Protein AF-A0AAP2JWJ7-F1 (afdb_monomer_lite)

pLDDT: mean 89.39, std 15.69, range [40.22, 98.25]

Radius of gyration: 15.7 Å; chains: 1; bounding box: 43×23×49 Å

Sequence (80 aa):
MSQTLQRKSRDLRRLLIEPGRYELVESGKESIFDRVRAVVAFDEEGVMQINATEVAIGMCGLTDKIDELIARYNDGHRFI

Foldseek 3Di:
DDPDPPPVVVQWDWADQDVVDIDTDGHPKHWLCSLCVVQWDADPVRQIDGRHDCVVCVVSVCNVPNVVSSVCVNVPDTID

Secondary structure (DSSP, 8-state):
---SSSSGGGGEEEEEEETTEEEEEETT--BHHHHHTTTEEE-TT--EEE-S-HHHHHHTT-TTTHHHHHHHHHTT--B-

Organism: Providencia rettgeri (NCBI:txid587)

Structure (mmCIF, N/CA/C/O backbone):
data_AF-A0AAP2JWJ7-F1
#
_entry.id   AF-A0AAP2JWJ7-F1
#
loop_
_atom_site.group_PDB
_atom_site.id
_atom_site.type_symbol
_atom_site.label_atom_id
_atom_site.label_alt_id
_atom_site.label_comp_id
_atom_site.label_asym_id
_atom_site.label_entity_id
_atom_site.label_seq_id
_atom_site.pdbx_PDB_ins_code
_atom_site.Cartn_x
_atom_site.Cartn_y
_atom_site.Cartn_z
_atom_site.occupancy
_atom_site.B_iso_or_equiv
_atom_site.auth_seq_id
_atom_site.auth_comp_id
_atom_site.auth_asym_id
_atom_site.auth_atom_id
_atom_site.pdbx_PDB_model_num
ATOM 1 N N . MET A 1 1 ? 26.250 -11.205 -34.173 1.00 40.22 1 MET A N 1
ATOM 2 C CA . MET A 1 1 ? 26.462 -10.148 -33.163 1.00 40.22 1 MET A CA 1
ATOM 3 C C . MET A 1 1 ? 25.211 -10.062 -32.307 1.00 40.22 1 MET A C 1
ATOM 5 O O . MET A 1 1 ? 24.245 -9.452 -32.736 1.00 40.22 1 MET A O 1
ATOM 9 N N . SER A 1 2 ? 25.194 -10.732 -31.153 1.00 47.66 2 SER A N 1
ATOM 10 C CA . SER A 1 2 ? 23.989 -10.842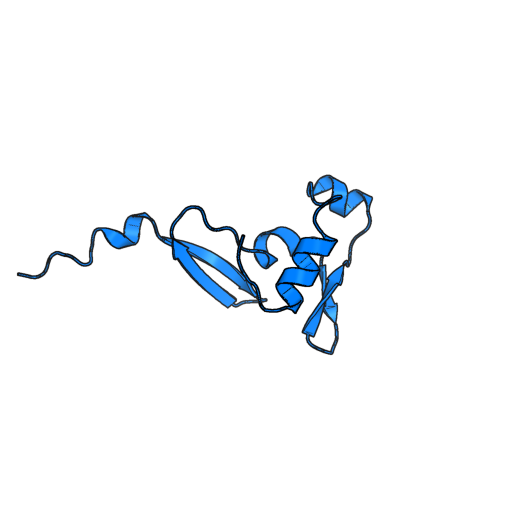 -30.315 1.00 47.66 2 SER A CA 1
ATOM 11 C C . SER A 1 2 ? 24.373 -10.771 -28.836 1.00 47.66 2 SER A C 1
ATOM 13 O O . SER A 1 2 ? 24.280 -11.753 -28.112 1.00 47.66 2 SER A O 1
ATOM 15 N N . GLN A 1 3 ? 24.878 -9.618 -28.394 1.00 48.62 3 GLN A N 1
ATOM 16 C CA . GLN A 1 3 ? 25.170 -9.343 -26.982 1.00 48.62 3 GLN A CA 1
ATOM 17 C C . GLN A 1 3 ? 24.839 -7.885 -26.649 1.00 48.62 3 GLN A C 1
ATOM 19 O O . GLN A 1 3 ? 25.720 -7.048 -26.497 1.00 48.62 3 GLN A O 1
ATOM 24 N N . THR A 1 4 ? 23.553 -7.566 -26.534 1.00 50.91 4 THR A N 1
ATOM 25 C CA . THR A 1 4 ? 23.114 -6.275 -25.961 1.00 50.91 4 THR A CA 1
ATOM 26 C C . THR A 1 4 ? 21.901 -6.388 -25.040 1.00 50.91 4 THR A C 1
ATOM 28 O O . THR A 1 4 ? 21.610 -5.445 -24.313 1.00 50.91 4 THR A O 1
ATOM 31 N N . LEU A 1 5 ? 21.238 -7.546 -24.961 1.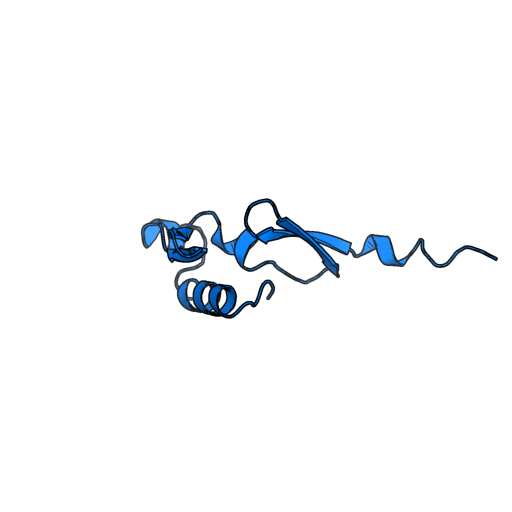00 49.62 5 LEU A N 1
ATOM 32 C CA . LEU A 1 5 ? 20.090 -7.742 -24.063 1.00 49.62 5 LEU A CA 1
ATOM 33 C C . LEU A 1 5 ? 20.480 -8.025 -22.600 1.00 49.62 5 LEU A C 1
ATOM 35 O O . LEU A 1 5 ? 19.646 -7.908 -21.7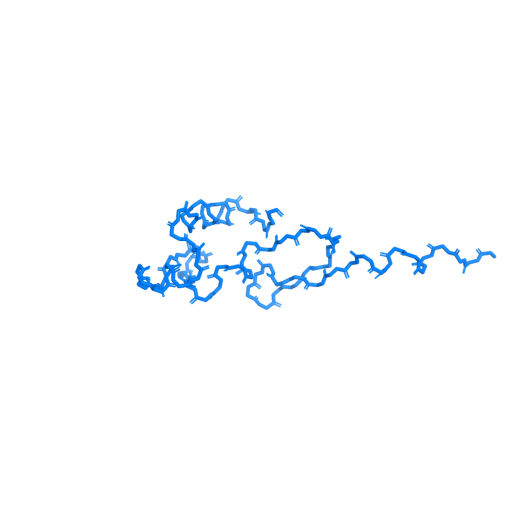10 1.00 49.62 5 LEU A O 1
ATOM 39 N N . GLN A 1 6 ? 21.744 -8.359 -22.317 1.00 46.47 6 GLN A N 1
ATOM 40 C CA . GLN A 1 6 ? 22.125 -8.916 -21.013 1.00 46.47 6 GLN A CA 1
ATOM 41 C C . GLN A 1 6 ? 22.429 -7.870 -19.920 1.00 46.47 6 GLN A C 1
ATOM 43 O O . GLN A 1 6 ? 22.426 -8.214 -18.742 1.00 46.47 6 GLN A O 1
ATOM 48 N N . ARG A 1 7 ? 22.670 -6.592 -20.266 1.00 47.97 7 ARG A N 1
ATOM 49 C CA . ARG A 1 7 ? 23.040 -5.558 -19.272 1.00 47.97 7 ARG A CA 1
ATOM 50 C C . ARG A 1 7 ? 21.860 -4.821 -18.625 1.00 47.97 7 ARG A C 1
ATOM 52 O O . ARG A 1 7 ? 22.000 -4.427 -17.478 1.00 47.97 7 ARG A O 1
ATOM 59 N N . LYS A 1 8 ? 20.700 -4.692 -19.285 1.00 49.50 8 LYS A N 1
ATOM 60 C CA . LYS A 1 8 ? 19.522 -4.000 -18.706 1.00 49.50 8 LYS A CA 1
ATOM 61 C C . LYS A 1 8 ? 18.829 -4.776 -17.581 1.00 49.50 8 LYS A C 1
ATOM 63 O O . LYS A 1 8 ? 18.122 -4.188 -16.777 1.00 49.50 8 LYS A O 1
ATOM 68 N N . SER A 1 9 ? 19.031 -6.091 -17.506 1.00 53.09 9 SER A N 1
ATOM 69 C CA . SER A 1 9 ? 18.329 -6.940 -16.538 1.00 53.09 9 SER A CA 1
ATOM 70 C C . SER A 1 9 ? 18.847 -6.818 -15.098 1.00 53.09 9 SER A C 1
ATOM 72 O O . SER A 1 9 ? 18.212 -7.365 -14.202 1.00 53.09 9 SER A O 1
ATOM 74 N N . ARG A 1 10 ? 19.990 -6.154 -14.859 1.00 57.72 10 ARG A N 1
ATOM 75 C CA . ARG A 1 10 ? 20.571 -6.025 -13.509 1.00 57.72 10 ARG A CA 1
ATOM 76 C C . ARG A 1 10 ? 19.896 -4.967 -12.637 1.00 57.72 10 ARG A C 1
ATOM 78 O O . ARG A 1 10 ? 20.001 -5.073 -11.422 1.00 57.72 10 ARG A O 1
ATOM 85 N N . ASP A 1 11 ? 19.158 -4.040 -13.241 1.00 75.69 11 ASP A N 1
ATOM 86 C CA . ASP A 1 11 ? 18.533 -2.923 -12.528 1.00 75.69 11 ASP A CA 1
ATOM 87 C C . ASP A 1 11 ? 17.003 -3.026 -12.496 1.00 75.69 11 ASP A C 1
ATOM 89 O O . ASP A 1 11 ? 16.339 -2.064 -12.130 1.00 75.69 11 ASP A O 1
ATOM 93 N N . LEU A 1 12 ? 16.420 -4.166 -12.889 1.00 85.88 12 LEU A N 1
ATOM 94 C CA . LEU A 1 12 ? 14.971 -4.371 -12.846 1.00 85.88 12 LEU A CA 1
ATOM 95 C C . LEU A 1 12 ? 14.563 -5.128 -11.577 1.00 85.88 12 LEU A C 1
ATOM 97 O O . LEU A 1 12 ? 15.075 -6.212 -11.297 1.00 85.88 12 LEU A O 1
ATOM 101 N N . ARG A 1 13 ? 13.597 -4.584 -10.834 1.00 89.69 13 ARG A N 1
ATOM 102 C CA . ARG A 1 13 ? 12.967 -5.215 -9.665 1.00 89.69 13 ARG A CA 1
ATOM 103 C C . ARG A 1 13 ? 11.517 -5.567 -9.970 1.00 89.69 13 ARG A C 1
ATOM 105 O O . ARG A 1 13 ? 10.823 -4.841 -10.677 1.00 89.69 13 ARG A O 1
ATOM 112 N N . ARG A 1 14 ? 11.047 -6.677 -9.403 1.00 93.44 14 ARG A N 1
ATOM 113 C CA . ARG A 1 14 ? 9.638 -7.072 -9.464 1.00 93.44 14 ARG A CA 1
ATOM 114 C C . ARG A 1 14 ? 8.896 -6.451 -8.282 1.00 93.44 14 ARG A C 1
ATOM 116 O O . ARG A 1 14 ? 9.250 -6.726 -7.139 1.00 93.44 14 ARG A O 1
ATOM 123 N N . LEU A 1 15 ? 7.884 -5.635 -8.555 1.00 95.38 15 LEU A N 1
ATOM 124 C CA . LEU A 1 15 ? 7.047 -4.981 -7.547 1.00 95.38 15 LEU A CA 1
ATOM 125 C C . LEU A 1 15 ? 5.613 -5.485 -7.606 1.00 95.38 15 LEU A C 1
ATOM 127 O O . LEU A 1 15 ? 5.091 -5.696 -8.697 1.00 95.38 15 LEU A O 1
ATOM 131 N N . LEU A 1 16 ? 4.985 -5.665 -6.445 1.00 96.81 16 LEU A N 1
ATOM 132 C CA . LEU A 1 16 ? 3.564 -5.992 -6.331 1.00 96.81 16 LEU A CA 1
ATOM 133 C C . LEU A 1 16 ? 2.745 -4.705 -6.464 1.00 96.81 16 LEU A C 1
ATOM 135 O O . LEU A 1 16 ? 2.766 -3.883 -5.557 1.00 96.81 16 LEU A O 1
ATOM 139 N N . ILE A 1 17 ? 2.037 -4.531 -7.578 1.00 96.56 17 ILE A N 1
ATOM 140 C CA . ILE A 1 17 ? 1.332 -3.280 -7.897 1.00 96.56 17 ILE A CA 1
ATOM 141 C C . ILE A 1 17 ? -0.177 -3.344 -7.659 1.00 96.56 17 ILE A C 1
ATOM 143 O O . ILE A 1 17 ? -0.797 -2.308 -7.460 1.00 96.56 17 ILE A O 1
ATOM 147 N N . GLU A 1 18 ? -0.763 -4.540 -7.654 1.00 95.56 18 GLU A N 1
ATOM 148 C CA . GLU A 1 18 ? -2.168 -4.814 -7.310 1.00 95.56 18 GLU A CA 1
ATOM 149 C C . GLU A 1 18 ? -2.239 -6.217 -6.673 1.00 95.56 18 GLU A C 1
ATOM 151 O O . GLU A 1 18 ? -1.249 -6.959 -6.749 1.00 95.56 18 GLU A O 1
ATOM 156 N N . PRO A 1 19 ? -3.361 -6.633 -6.059 1.00 94.69 19 PRO A N 1
ATOM 157 C CA . PRO A 1 19 ? -3.513 -7.989 -5.533 1.00 94.69 19 PRO A CA 1
ATOM 158 C C . PRO A 1 19 ? -3.147 -9.060 -6.572 1.00 94.69 19 PRO A C 1
ATOM 160 O O . PRO A 1 19 ? -3.766 -9.177 -7.624 1.00 94.69 19 PRO A O 1
ATOM 163 N N . GLY A 1 20 ? -2.083 -9.820 -6.300 1.00 95.00 20 GLY A N 1
ATOM 164 C CA . GLY A 1 20 ? -1.573 -10.861 -7.201 1.00 95.00 20 GLY A CA 1
ATOM 165 C C . GLY A 1 20 ? -0.888 -10.368 -8.485 1.00 95.00 20 GLY A C 1
ATOM 166 O O . GLY A 1 20 ? -0.315 -11.185 -9.209 1.00 95.00 20 GLY A O 1
ATOM 167 N N . ARG A 1 21 ? -0.872 -9.059 -8.770 1.00 96.25 21 ARG A N 1
ATOM 168 C CA . ARG A 1 21 ? -0.277 -8.492 -9.987 1.00 96.25 21 ARG A CA 1
ATOM 169 C C . ARG A 1 21 ? 1.079 -7.867 -9.701 1.00 96.25 21 ARG A C 1
ATOM 171 O O . ARG A 1 21 ? 1.220 -6.995 -8.846 1.00 96.25 21 ARG A O 1
ATOM 178 N N . TYR A 1 22 ? 2.070 -8.272 -10.488 1.00 96.38 22 TYR A N 1
ATOM 179 C CA . TYR A 1 22 ? 3.434 -7.777 -10.375 1.00 96.38 22 TYR A CA 1
ATOM 180 C C . TYR A 1 22 ? 3.917 -7.129 -11.668 1.00 96.38 22 TYR A C 1
ATOM 182 O O . TYR A 1 22 ? 3.570 -7.589 -12.754 1.00 96.38 22 TYR A O 1
ATOM 190 N N . GLU A 1 23 ? 4.793 -6.137 -11.541 1.00 94.75 23 GLU A N 1
ATOM 191 C CA . GLU A 1 23 ? 5.431 -5.455 -12.667 1.00 94.75 23 GLU A CA 1
ATOM 192 C C . GLU A 1 23 ? 6.956 -5.414 -12.498 1.00 94.75 23 GLU A C 1
ATOM 194 O O . GLU A 1 23 ? 7.462 -5.286 -11.380 1.00 94.75 23 GLU A O 1
ATOM 199 N N . LEU A 1 24 ? 7.692 -5.562 -13.605 1.00 93.94 24 LEU A N 1
ATOM 200 C CA . LEU A 1 24 ? 9.142 -5.372 -13.645 1.00 93.94 24 LEU A CA 1
ATOM 201 C C . LEU A 1 24 ? 9.439 -3.902 -13.922 1.00 93.94 24 LEU A C 1
ATOM 203 O O . LEU A 1 24 ? 9.110 -3.395 -14.991 1.00 93.94 24 LEU A O 1
ATOM 207 N N . VAL A 1 25 ? 10.090 -3.240 -12.975 1.00 90.50 25 VAL A N 1
ATOM 208 C CA . VAL A 1 25 ? 10.405 -1.815 -13.063 1.00 90.50 25 VAL A CA 1
ATOM 209 C C . VAL A 1 25 ? 11.878 -1.554 -12.822 1.00 90.50 25 VAL A C 1
ATOM 211 O O . VAL A 1 25 ? 12.552 -2.341 -12.163 1.00 90.50 25 VAL A O 1
ATOM 214 N N . GLU A 1 26 ? 12.362 -0.424 -13.326 1.00 87.12 26 GLU A N 1
ATOM 215 C CA . GLU A 1 26 ? 13.697 0.081 -13.010 1.00 87.12 26 GLU A CA 1
ATOM 216 C C . GLU A 1 26 ? 13.873 0.297 -11.500 1.00 87.12 26 GLU A C 1
ATOM 218 O O . GLU A 1 26 ? 12.934 0.626 -10.765 1.00 87.12 26 GLU A O 1
ATOM 223 N N . SER A 1 27 ? 15.101 0.087 -11.039 1.00 82.62 27 SER A N 1
ATOM 224 C CA . SER A 1 27 ? 15.516 0.315 -9.665 1.00 82.62 27 SER A CA 1
ATOM 225 C C . SER A 1 27 ? 15.243 1.766 -9.266 1.00 82.62 27 SER A C 1
ATOM 227 O O . SER A 1 27 ? 15.388 2.683 -10.070 1.00 82.62 27 SER A O 1
ATOM 229 N N . GLY A 1 28 ? 14.823 1.970 -8.019 1.00 86.69 28 GLY A N 1
ATOM 230 C CA . GLY A 1 28 ? 14.444 3.284 -7.492 1.00 86.69 28 GLY A CA 1
ATOM 231 C C . GLY A 1 28 ? 12.942 3.573 -7.497 1.00 86.69 28 GLY A C 1
ATOM 232 O O . GLY A 1 28 ? 12.514 4.403 -6.705 1.00 86.69 28 GLY A O 1
ATOM 233 N N . LYS A 1 29 ? 12.126 2.854 -8.283 1.00 90.25 29 LYS A N 1
ATOM 234 C CA . LYS A 1 29 ? 10.662 2.936 -8.145 1.00 90.25 29 LYS A CA 1
ATOM 235 C C . LYS A 1 29 ? 10.175 2.166 -6.921 1.00 90.25 29 LYS A C 1
ATOM 237 O O . LYS A 1 29 ? 10.692 1.083 -6.615 1.00 90.25 29 LYS A O 1
ATOM 242 N N . GLU A 1 30 ? 9.141 2.688 -6.272 1.00 93.62 30 GLU A N 1
ATOM 243 C CA . GLU A 1 30 ? 8.382 1.995 -5.228 1.00 93.62 30 GLU A CA 1
ATOM 244 C C . GLU A 1 30 ? 6.939 1.784 -5.677 1.00 93.62 30 GLU A C 1
ATOM 246 O O . GLU A 1 30 ? 6.399 2.584 -6.436 1.00 93.62 30 GLU A O 1
ATOM 251 N N . SER A 1 31 ? 6.300 0.703 -5.224 1.00 96.75 31 SER A N 1
ATOM 252 C CA . SER A 1 31 ? 4.879 0.494 -5.488 1.00 96.75 31 SER A CA 1
ATOM 253 C C . SER A 1 31 ? 4.050 1.055 -4.346 1.00 96.75 31 SER A C 1
ATOM 255 O O . SER A 1 31 ? 4.324 0.768 -3.180 1.00 96.75 31 SER A O 1
ATOM 257 N N . ILE A 1 32 ? 3.000 1.798 -4.699 1.00 97.88 32 ILE A N 1
ATOM 258 C CA . ILE A 1 32 ? 2.023 2.300 -3.732 1.00 97.88 32 ILE A CA 1
ATOM 259 C C . ILE A 1 32 ? 1.369 1.127 -2.996 1.00 97.88 32 ILE A C 1
ATOM 261 O O . ILE A 1 32 ? 1.381 1.099 -1.769 1.00 97.88 32 ILE A O 1
ATOM 265 N N . PHE A 1 33 ? 0.863 0.127 -3.727 1.00 97.88 33 PHE A N 1
ATOM 266 C CA . PHE A 1 33 ? 0.177 -1.010 -3.116 1.00 97.88 33 PHE A CA 1
ATOM 267 C C . PHE A 1 33 ? 1.098 -1.814 -2.200 1.00 97.88 33 PHE A C 1
ATOM 269 O O . PHE A 1 33 ? 0.736 -2.061 -1.055 1.00 97.88 33 PHE A O 1
ATOM 276 N N . ASP A 1 34 ? 2.306 -2.168 -2.651 1.00 96.00 34 ASP A N 1
ATOM 277 C CA . ASP A 1 34 ? 3.258 -2.907 -1.809 1.00 96.00 34 ASP A CA 1
ATOM 278 C C . ASP A 1 34 ? 3.570 -2.166 -0.498 1.00 96.00 34 ASP A C 1
ATOM 280 O O . ASP A 1 34 ? 3.725 -2.798 0.547 1.00 96.00 34 ASP A O 1
ATOM 284 N N . ARG A 1 35 ? 3.587 -0.826 -0.539 1.00 96.06 35 ARG A N 1
ATOM 285 C CA . ARG A 1 35 ? 3.828 0.040 0.619 1.00 96.06 35 ARG A CA 1
ATOM 286 C C . ARG A 1 35 ? 2.660 0.071 1.607 1.00 96.06 35 ARG A C 1
ATOM 288 O O . ARG A 1 35 ? 2.907 0.107 2.809 1.00 96.06 35 ARG A O 1
ATOM 295 N N . VAL A 1 36 ? 1.412 0.068 1.131 1.00 97.19 36 VAL A N 1
ATOM 296 C CA . VAL A 1 36 ? 0.223 0.248 1.991 1.00 97.19 36 VAL A CA 1
ATOM 297 C C . VAL A 1 36 ? -0.555 -1.041 2.274 1.00 97.19 36 VAL A C 1
ATOM 299 O O . VAL A 1 36 ? -1.396 -1.044 3.165 1.00 97.19 36 VAL A O 1
ATOM 302 N N . ARG A 1 37 ? -0.265 -2.160 1.589 1.00 96.50 37 ARG A N 1
ATOM 303 C CA . ARG A 1 37 ? -1.051 -3.417 1.644 1.00 96.50 37 ARG A CA 1
ATOM 304 C C . ARG A 1 37 ? -1.320 -3.984 3.042 1.00 96.50 37 ARG A C 1
ATOM 306 O O . ARG A 1 37 ? -2.227 -4.788 3.196 1.00 96.50 37 ARG A O 1
ATOM 313 N N . ALA A 1 38 ? -0.504 -3.635 4.037 1.00 96.19 38 ALA A N 1
ATOM 314 C CA . ALA A 1 38 ? -0.666 -4.111 5.410 1.00 96.19 38 ALA A CA 1
ATOM 315 C C . ALA A 1 38 ? -1.803 -3.402 6.165 1.00 96.19 38 ALA A C 1
ATOM 317 O O . ALA A 1 38 ? -2.247 -3.905 7.192 1.00 96.19 38 ALA A O 1
ATOM 318 N N . VAL A 1 39 ? -2.245 -2.239 5.677 1.00 97.75 39 VAL A N 1
ATOM 319 C CA . VAL A 1 39 ? -3.188 -1.352 6.373 1.00 97.75 39 VAL A CA 1
ATOM 320 C C . VAL A 1 39 ? -4.401 -0.962 5.527 1.00 97.75 39 VAL A C 1
ATOM 322 O O . VAL A 1 39 ? -5.188 -0.115 5.942 1.00 97.75 39 VAL A O 1
ATOM 325 N N . VAL A 1 40 ? -4.567 -1.567 4.348 1.00 97.75 40 VAL A N 1
ATOM 326 C CA . VAL A 1 40 ? -5.671 -1.275 3.423 1.00 97.75 40 VAL A CA 1
ATOM 327 C C . VAL A 1 40 ? -6.444 -2.534 3.049 1.00 97.75 40 VAL A C 1
ATOM 329 O O . VAL A 1 40 ? -5.927 -3.649 3.130 1.00 97.75 40 VAL A O 1
ATOM 332 N N . ALA A 1 41 ? -7.674 -2.339 2.590 1.00 97.50 41 ALA A N 1
ATOM 333 C CA . ALA A 1 41 ? -8.497 -3.347 1.937 1.00 97.50 41 ALA A CA 1
ATOM 334 C C . ALA A 1 41 ? -9.151 -2.752 0.684 1.00 97.50 41 ALA A C 1
ATOM 336 O O . ALA A 1 41 ? -9.112 -1.542 0.472 1.00 97.50 41 ALA A O 1
ATOM 337 N N . PHE A 1 42 ? -9.733 -3.616 -0.143 1.00 97.31 42 PHE A N 1
ATOM 338 C CA . PHE A 1 42 ? -10.566 -3.211 -1.270 1.00 97.31 42 PHE A CA 1
ATOM 339 C C . PHE A 1 42 ? -12.030 -3.449 -0.917 1.00 97.31 42 PHE A C 1
ATOM 341 O O . PHE A 1 42 ? -12.347 -4.490 -0.335 1.00 97.31 42 PHE A O 1
ATOM 348 N N . ASP A 1 43 ? -12.895 -2.496 -1.247 1.00 96.19 43 ASP A N 1
ATOM 349 C CA . ASP A 1 43 ? -14.342 -2.682 -1.155 1.00 96.19 43 ASP A CA 1
ATOM 350 C C . ASP A 1 43 ? -14.898 -3.487 -2.347 1.00 96.19 43 ASP A C 1
ATOM 352 O O . ASP A 1 43 ? -14.152 -3.996 -3.189 1.00 96.19 43 ASP A O 1
ATOM 356 N N . GLU A 1 44 ? -16.223 -3.634 -2.402 1.00 95.00 44 GLU A N 1
ATOM 357 C CA . GLU A 1 44 ? -16.917 -4.387 -3.455 1.00 95.00 44 GLU A CA 1
ATOM 358 C C . GLU A 1 44 ? -16.758 -3.763 -4.852 1.00 95.00 44 GLU A C 1
ATOM 360 O O . GLU A 1 44 ? -16.855 -4.472 -5.855 1.00 95.00 44 GLU A O 1
ATOM 365 N N . GLU A 1 45 ? -16.470 -2.462 -4.927 1.00 94.56 45 GLU A N 1
ATOM 366 C CA . GLU A 1 45 ? -16.246 -1.727 -6.176 1.00 94.56 45 GLU A CA 1
ATOM 367 C C . GLU A 1 45 ? -14.766 -1.741 -6.600 1.00 94.56 45 GLU A C 1
ATOM 369 O O . GLU A 1 45 ? -14.412 -1.250 -7.674 1.00 94.56 45 GLU A O 1
ATOM 374 N N . GLY A 1 46 ? -13.890 -2.349 -5.791 1.00 93.69 46 GLY A N 1
ATOM 375 C CA . GLY A 1 46 ? -12.453 -2.412 -6.043 1.00 93.69 46 GLY A CA 1
ATOM 376 C C . GLY A 1 46 ? -11.716 -1.123 -5.680 1.00 93.69 46 GLY A C 1
ATOM 377 O O . GLY A 1 46 ? -10.589 -0.920 -6.141 1.00 93.69 46 GLY A O 1
ATOM 378 N N . VAL A 1 47 ? -12.313 -0.265 -4.850 1.00 96.94 47 VAL A N 1
ATOM 379 C CA . VAL A 1 47 ? -11.687 0.960 -4.349 1.00 96.94 47 VAL A CA 1
ATOM 380 C C . VAL A 1 47 ? -10.861 0.631 -3.110 1.00 96.94 47 VAL A C 1
ATOM 382 O O . VAL A 1 47 ? -11.311 -0.060 -2.194 1.00 96.94 47 VAL A O 1
ATOM 385 N N . MET A 1 48 ? -9.622 1.119 -3.075 1.00 97.88 48 MET A N 1
ATOM 386 C CA . MET A 1 48 ? -8.741 0.952 -1.925 1.00 97.88 48 MET A CA 1
ATOM 387 C C . MET A 1 48 ? -9.193 1.860 -0.779 1.00 97.88 48 MET A C 1
ATOM 389 O O . MET A 1 48 ? -9.365 3.062 -0.977 1.00 97.88 48 MET A O 1
ATOM 393 N N . GLN A 1 49 ? -9.324 1.290 0.418 1.00 97.69 49 GLN A N 1
ATOM 394 C CA . GLN A 1 49 ? -9.722 1.975 1.647 1.00 97.69 49 GLN A CA 1
ATOM 395 C C . GLN A 1 49 ? -8.807 1.589 2.812 1.00 97.69 49 GLN A C 1
ATOM 397 O O . GLN A 1 49 ? -8.228 0.499 2.835 1.00 97.69 49 GLN A O 1
ATOM 402 N N . ILE A 1 50 ? -8.696 2.467 3.810 1.00 97.06 50 ILE A N 1
ATOM 403 C CA . ILE A 1 50 ? -7.989 2.156 5.058 1.00 97.06 50 ILE A CA 1
ATOM 404 C C . ILE A 1 50 ? -8.745 1.053 5.804 1.00 97.06 50 ILE A C 1
ATOM 406 O O . ILE A 1 50 ? -9.953 1.135 6.005 1.00 97.06 50 ILE A O 1
ATOM 410 N N . ASN A 1 51 ? -8.013 0.036 6.254 1.00 96.94 51 ASN A N 1
ATOM 411 C CA . ASN A 1 51 ? -8.533 -1.071 7.054 1.00 96.94 51 ASN A CA 1
ATOM 412 C C . ASN A 1 51 ? -7.594 -1.390 8.228 1.00 96.94 51 ASN A C 1
ATOM 414 O O . ASN A 1 51 ? -7.221 -2.537 8.476 1.00 96.94 51 ASN A O 1
ATOM 418 N N . ALA A 1 52 ? -7.144 -0.350 8.921 1.00 96.69 52 ALA A N 1
ATOM 419 C CA . ALA A 1 52 ? -6.284 -0.467 10.087 1.00 96.69 52 ALA A CA 1
ATOM 420 C C . ALA A 1 52 ? -6.519 0.691 11.057 1.00 96.69 52 ALA A C 1
ATOM 422 O O . ALA A 1 52 ? -7.068 1.729 10.694 1.00 96.69 52 ALA A O 1
ATOM 423 N N . THR A 1 53 ? -6.083 0.512 12.302 1.00 97.12 53 THR A N 1
ATOM 424 C CA . THR A 1 53 ? -6.116 1.575 13.310 1.00 97.12 53 THR A CA 1
ATOM 425 C C . THR A 1 53 ? -5.027 2.614 13.045 1.00 97.12 53 THR A C 1
ATOM 427 O O . THR A 1 53 ? -3.98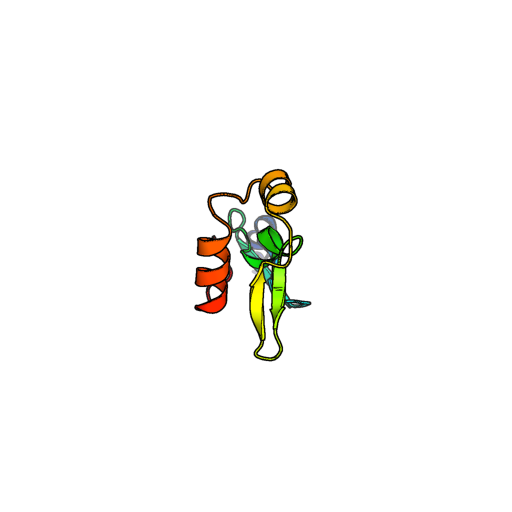0 2.293 12.479 1.00 97.12 53 THR A O 1
ATOM 430 N N . GLU A 1 54 ? -5.214 3.841 13.535 1.00 95.69 54 GLU A N 1
ATOM 431 C CA . GLU A 1 54 ? -4.194 4.901 13.458 1.00 95.69 54 GLU A CA 1
ATOM 432 C C . GLU A 1 54 ? -2.843 4.459 14.038 1.00 95.69 54 GLU A C 1
ATOM 434 O O . GLU A 1 54 ? -1.789 4.752 13.477 1.00 95.69 54 GLU A O 1
ATOM 439 N N . VAL A 1 55 ? -2.862 3.677 15.125 1.00 96.56 55 VAL A N 1
ATOM 440 C CA . VAL A 1 55 ? -1.648 3.109 15.730 1.00 96.56 55 VAL A CA 1
ATOM 441 C C . VAL A 1 55 ? -0.917 2.193 14.745 1.00 96.56 55 VAL A C 1
ATOM 443 O O . VAL A 1 55 ? 0.301 2.289 14.611 1.00 96.56 55 VAL A O 1
ATOM 446 N N . ALA A 1 56 ? -1.634 1.326 14.025 1.00 96.31 56 ALA A N 1
ATOM 447 C CA . ALA A 1 56 ? -1.036 0.443 13.025 1.00 96.31 56 ALA A CA 1
ATOM 448 C C . ALA A 1 56 ? -0.466 1.222 11.830 1.00 96.31 56 ALA A C 1
ATOM 450 O O . ALA A 1 56 ? 0.648 0.940 11.390 1.00 96.31 56 ALA A O 1
ATOM 451 N N . ILE A 1 57 ? -1.174 2.253 11.366 1.00 97.31 57 ILE A N 1
ATOM 452 C CA . ILE A 1 57 ? -0.693 3.168 10.319 1.00 97.31 57 ILE A CA 1
ATOM 453 C C . ILE A 1 57 ? 0.597 3.870 10.770 1.00 97.31 57 ILE A C 1
ATOM 455 O O . ILE A 1 57 ? 1.568 3.938 10.009 1.00 97.31 57 ILE A O 1
ATOM 459 N N . GLY A 1 58 ? 0.642 4.325 12.025 1.00 96.19 58 GLY A N 1
ATOM 460 C CA . GLY A 1 58 ? 1.824 4.932 12.634 1.00 96.19 58 GLY A CA 1
ATOM 461 C C . GLY A 1 58 ? 3.008 3.973 12.736 1.00 96.19 58 GLY A C 1
ATOM 462 O O . GLY A 1 58 ? 4.126 4.347 12.387 1.00 96.19 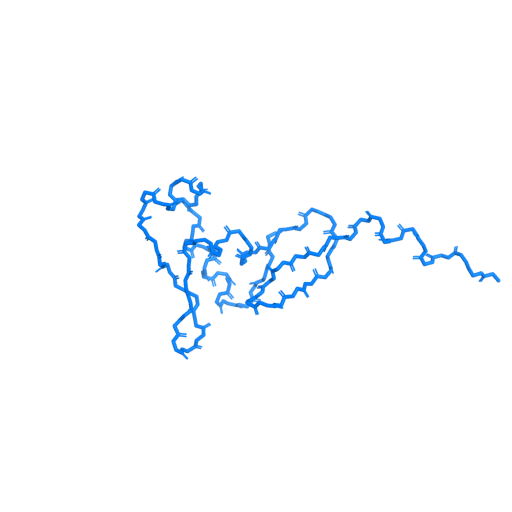58 GLY A O 1
ATOM 463 N N . MET A 1 59 ? 2.777 2.713 13.117 1.00 95.88 59 MET A N 1
ATOM 464 C CA . MET A 1 59 ? 3.824 1.679 13.138 1.00 95.88 59 MET A CA 1
ATOM 465 C C . MET A 1 59 ? 4.393 1.384 11.742 1.00 95.88 59 MET A C 1
ATOM 467 O O . MET A 1 59 ? 5.568 1.044 11.620 1.00 95.88 59 MET A O 1
ATOM 471 N N . CYS A 1 60 ? 3.593 1.552 10.687 1.00 93.44 60 CYS A N 1
ATOM 472 C CA . CYS A 1 60 ? 4.048 1.458 9.299 1.00 93.44 60 CYS A CA 1
ATOM 473 C C . CYS A 1 60 ? 4.717 2.746 8.776 1.00 93.44 60 CYS A C 1
ATOM 475 O O . CYS A 1 60 ? 5.193 2.760 7.641 1.00 93.44 60 CYS A O 1
ATOM 477 N N . GLY A 1 61 ? 4.762 3.825 9.567 1.00 95.75 61 GLY A N 1
ATOM 478 C CA . GLY A 1 61 ? 5.324 5.115 9.157 1.00 95.75 61 GLY A CA 1
ATOM 479 C C . GLY A 1 61 ? 4.510 5.812 8.062 1.00 95.75 61 GLY A C 1
ATOM 480 O O . GLY A 1 61 ? 5.085 6.473 7.192 1.00 95.75 61 GLY A O 1
ATOM 481 N N . LEU A 1 62 ? 3.186 5.618 8.059 1.00 96.12 62 LEU A N 1
ATOM 482 C CA . LEU A 1 62 ? 2.279 6.094 7.008 1.00 96.12 62 LEU A CA 1
ATOM 483 C C . LEU A 1 62 ? 1.342 7.228 7.452 1.00 96.12 62 LEU A C 1
ATOM 485 O O . LEU A 1 62 ? 0.562 7.687 6.625 1.00 96.12 62 LEU A O 1
ATOM 489 N N . THR A 1 63 ? 1.433 7.703 8.700 1.00 94.56 63 THR A N 1
ATOM 490 C CA . THR A 1 63 ? 0.493 8.668 9.306 1.00 94.56 63 THR A CA 1
ATOM 491 C C . THR A 1 63 ? 0.168 9.862 8.409 1.00 94.56 63 THR A C 1
ATOM 493 O O . THR A 1 63 ? -0.999 10.126 8.162 1.00 94.56 63 THR A O 1
ATOM 496 N N . ASP A 1 64 ? 1.180 10.527 7.849 1.00 94.75 64 ASP A N 1
ATOM 497 C CA . ASP A 1 64 ? 0.975 11.761 7.071 1.00 94.75 64 ASP A CA 1
ATOM 498 C C . ASP A 1 64 ? 0.770 11.519 5.567 1.00 94.75 64 ASP A C 1
ATOM 500 O O . ASP A 1 64 ? 0.708 12.465 4.785 1.00 94.75 64 ASP A O 1
ATOM 504 N N . LYS A 1 65 ? 0.774 10.256 5.127 1.00 95.12 65 LYS A N 1
ATOM 505 C CA . LYS A 1 65 ? 0.873 9.896 3.700 1.00 95.12 65 LYS A CA 1
ATOM 506 C C . LYS A 1 65 ? -0.185 8.909 3.239 1.00 95.12 65 LYS A C 1
ATOM 508 O O . LYS A 1 65 ? -0.371 8.768 2.034 1.00 95.12 65 LYS A O 1
ATOM 513 N N . ILE A 1 66 ? -0.830 8.186 4.156 1.00 97.12 66 ILE A N 1
ATOM 514 C CA . ILE A 1 66 ? -1.729 7.084 3.809 1.00 97.12 66 ILE A CA 1
ATOM 515 C C . ILE A 1 66 ? -2.875 7.549 2.906 1.00 97.12 66 ILE A C 1
ATOM 517 O O . ILE A 1 66 ? -3.120 6.917 1.881 1.00 97.12 66 ILE A O 1
ATOM 521 N N . ASP A 1 67 ? -3.482 8.693 3.216 1.00 97.19 67 ASP A N 1
ATOM 522 C CA . ASP A 1 67 ? -4.600 9.236 2.443 1.00 97.19 67 ASP A CA 1
ATOM 523 C C . ASP A 1 67 ? -4.172 9.640 1.026 1.00 97.19 67 ASP A C 1
ATOM 525 O O . ASP A 1 67 ? -4.839 9.289 0.053 1.00 97.19 67 ASP A O 1
ATOM 529 N N . GLU A 1 68 ? -3.018 10.305 0.881 1.00 97.81 68 GLU A N 1
ATOM 530 C CA . GLU A 1 68 ? -2.474 10.672 -0.436 1.00 97.81 68 GLU A CA 1
ATOM 531 C C . GLU A 1 68 ? -2.156 9.425 -1.272 1.00 97.81 68 GLU A C 1
ATOM 533 O O . GLU A 1 68 ? -2.462 9.364 -2.463 1.00 97.81 68 GLU A O 1
ATOM 538 N N . LEU A 1 69 ? -1.551 8.407 -0.654 1.00 97.81 69 LEU A N 1
ATOM 539 C CA . LEU A 1 69 ? -1.190 7.165 -1.333 1.00 97.81 69 LEU A CA 1
ATOM 540 C C . LEU A 1 69 ? -2.429 6.406 -1.817 1.00 97.81 69 LEU A C 1
ATOM 542 O O . LEU A 1 69 ? -2.438 5.934 -2.954 1.00 97.81 69 LEU A O 1
ATOM 546 N N . ILE A 1 70 ? -3.476 6.323 -0.994 1.00 97.75 70 ILE A N 1
ATOM 547 C CA . ILE A 1 70 ? -4.748 5.692 -1.366 1.00 97.75 70 ILE A CA 1
ATOM 548 C C . ILE A 1 70 ? -5.430 6.471 -2.490 1.00 97.75 70 ILE A C 1
ATOM 550 O O . ILE A 1 70 ? -5.824 5.868 -3.488 1.00 97.75 70 ILE A O 1
ATOM 554 N N . ALA A 1 71 ? -5.513 7.800 -2.381 1.00 98.12 71 ALA A N 1
ATOM 555 C CA . ALA A 1 71 ? -6.101 8.642 -3.420 1.00 98.12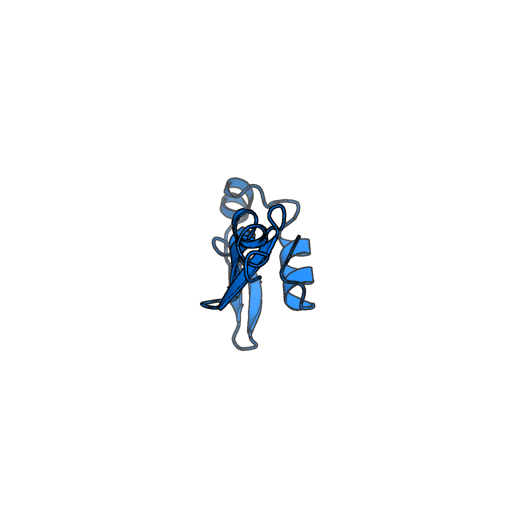 71 ALA A CA 1
ATOM 556 C C . ALA A 1 71 ? -5.384 8.451 -4.765 1.00 98.12 71 ALA A C 1
ATOM 558 O O . ALA A 1 71 ? -6.014 8.130 -5.769 1.00 98.12 71 ALA A O 1
ATOM 559 N N . ARG A 1 72 ? -4.046 8.518 -4.772 1.00 98.06 72 ARG A N 1
ATOM 560 C CA . ARG A 1 72 ? -3.242 8.283 -5.982 1.00 98.06 72 ARG A CA 1
ATOM 561 C C . ARG A 1 72 ? -3.449 6.882 -6.545 1.00 98.06 72 ARG A C 1
ATOM 563 O O . ARG A 1 72 ? -3.486 6.723 -7.763 1.00 98.06 72 ARG A O 1
ATOM 570 N N . TYR A 1 73 ? -3.572 5.870 -5.686 1.00 98.25 73 TYR A N 1
ATOM 571 C CA . TYR A 1 73 ? -3.864 4.514 -6.136 1.00 98.25 73 TYR A CA 1
ATOM 572 C C . TYR A 1 73 ? -5.215 4.427 -6.850 1.00 98.25 73 TYR A C 1
ATOM 574 O O . TYR A 1 73 ? -5.301 3.874 -7.952 1.00 98.25 73 TYR A O 1
ATOM 582 N N . ASN A 1 74 ? -6.252 4.992 -6.235 1.00 97.81 74 ASN A N 1
ATOM 583 C CA . ASN A 1 74 ? -7.612 4.994 -6.764 1.00 97.81 74 ASN A CA 1
ATOM 584 C C . ASN A 1 74 ? -7.725 5.814 -8.063 1.00 97.81 74 ASN A C 1
ATOM 586 O O . ASN A 1 74 ? -8.463 5.418 -8.959 1.00 97.81 74 ASN A O 1
ATOM 590 N N . ASP A 1 75 ? -6.889 6.842 -8.239 1.00 97.94 75 ASP A N 1
ATOM 591 C CA . ASP A 1 75 ? -6.748 7.603 -9.493 1.00 97.94 75 ASP A CA 1
ATOM 592 C C . ASP A 1 75 ? -5.972 6.855 -10.600 1.00 97.94 75 ASP A C 1
ATOM 594 O O . ASP A 1 75 ? -5.772 7.365 -11.703 1.00 97.94 75 ASP A O 1
ATOM 598 N N . GLY A 1 76 ? -5.517 5.627 -10.336 1.00 96.69 76 GLY A N 1
ATOM 599 C CA . GLY A 1 76 ? -4.836 4.783 -11.321 1.00 96.69 76 GLY A CA 1
ATOM 600 C C . GLY A 1 76 ? -3.308 4.834 -11.265 1.00 96.69 76 GLY A C 1
ATOM 601 O O . GLY A 1 76 ? -2.640 4.151 -12.047 1.00 96.69 76 GLY A O 1
ATOM 602 N N . HIS A 1 77 ? -2.711 5.573 -10.327 1.00 97.50 77 HIS A N 1
ATOM 603 C CA . HIS A 1 77 ? -1.263 5.551 -10.135 1.00 97.50 77 HIS A CA 1
ATOM 604 C C . HIS A 1 77 ? -0.831 4.286 -9.381 1.00 97.50 77 HIS A C 1
ATOM 606 O O . HIS A 1 77 ? -1.515 3.793 -8.487 1.00 97.50 77 HIS A O 1
ATOM 612 N N . ARG A 1 78 ? 0.321 3.714 -9.747 1.00 96.62 78 ARG A N 1
ATOM 613 C CA . ARG A 1 78 ? 0.841 2.476 -9.124 1.00 96.62 78 ARG A CA 1
ATOM 614 C C . ARG A 1 78 ? 2.200 2.645 -8.455 1.00 96.62 78 ARG A C 1
ATOM 616 O O . ARG A 1 78 ? 2.602 1.776 -7.678 1.00 96.62 78 ARG A O 1
ATOM 623 N N . PHE A 1 79 ? 2.880 3.757 -8.728 1.00 95.94 79 PHE A N 1
ATOM 624 C CA . PHE A 1 79 ? 4.269 3.983 -8.344 1.00 95.94 79 PHE A CA 1
ATOM 625 C C . PHE A 1 79 ? 4.488 5.354 -7.700 1.00 95.94 79 PHE A C 1
ATOM 627 O O . PHE A 1 79 ? 3.744 6.299 -7.984 1.00 95.94 79 PHE A O 1
ATOM 634 N N . ILE A 1 80 ? 5.533 5.423 -6.872 1.00 92.00 80 ILE A N 1
ATOM 635 C CA . ILE A 1 80 ? 6.136 6.635 -6.299 1.00 92.00 80 ILE A CA 1
ATOM 636 C C . ILE A 1 80 ? 7.490 6.854 -6.973 1.00 92.00 80 ILE A C 1
ATOM 638 O O . ILE A 1 80 ? 8.199 5.838 -7.193 1.00 92.00 80 ILE A O 1
#